Protein AF-A0ABC8AJC0-F1 (afdb_monomer_lite)

Foldseek 3Di:
DDWDWDWDADPLRKIWIWIQDPVVQKIKIFIDQWFWDDDPFWIFTAGVVRDGPDTGGQWDDDPPAQWIWGWDWDADPRGRMIMIRTDTDRPPCPPDPPDDD

Radius of gyration: 17.06 Å; chains: 1; bounding box: 41×48×39 Å

Structure (mmCIF, N/CA/C/O backbone):
data_AF-A0ABC8AJC0-F1
#
_entry.id   AF-A0ABC8AJC0-F1
#
loop_
_atom_site.group_PDB
_atom_site.id
_atom_site.type_symbol
_atom_site.label_atom_id
_atom_site.label_alt_id
_atom_site.label_comp_id
_atom_site.label_asym_id
_atom_site.label_entity_id
_atom_site.label_seq_id
_atom_site.pdbx_PDB_ins_code
_atom_site.Cartn_x
_atom_site.Cartn_y
_atom_site.Cartn_z
_atom_site.occupancy
_atom_site.B_iso_or_equiv
_atom_site.auth_seq_id
_atom_site.auth_comp_id
_atom_site.auth_asym_id
_atom_site.auth_atom_id
_atom_site.pdbx_PDB_model_num
ATOM 1 N N . MET A 1 1 ? 14.229 15.155 -13.731 1.00 56.56 1 MET A N 1
ATOM 2 C CA . MET A 1 1 ? 13.753 14.070 -12.846 1.00 56.56 1 MET A CA 1
ATOM 3 C C . MET A 1 1 ? 12.272 14.285 -12.611 1.00 56.56 1 MET A C 1
ATOM 5 O O . MET A 1 1 ? 11.902 15.389 -12.233 1.00 56.56 1 MET A O 1
ATOM 9 N N . GLN A 1 2 ? 11.430 13.303 -12.937 1.00 69.12 2 GLN A N 1
ATOM 10 C CA . GLN A 1 2 ? 9.976 13.449 -12.872 1.00 69.12 2 GLN A CA 1
ATOM 11 C C . GLN A 1 2 ? 9.449 12.678 -11.662 1.00 69.12 2 GLN A C 1
ATOM 13 O O . GLN A 1 2 ? 9.659 11.472 -11.551 1.00 69.12 2 GLN A O 1
ATOM 18 N N . SER A 1 3 ? 8.788 13.386 -10.751 1.00 74.88 3 SER A N 1
ATOM 19 C CA . SER A 1 3 ? 8.021 12.776 -9.668 1.00 74.88 3 SER A CA 1
ATOM 20 C C . SER A 1 3 ? 6.551 12.899 -10.020 1.00 74.88 3 SER A C 1
ATOM 22 O O . SER A 1 3 ? 6.083 13.999 -10.321 1.00 74.88 3 SER A O 1
ATOM 24 N N . ILE A 1 4 ? 5.826 11.785 -9.993 1.00 80.50 4 ILE A N 1
ATOM 25 C CA . ILE A 1 4 ? 4.385 11.806 -10.244 1.00 80.50 4 ILE A CA 1
ATOM 26 C C . ILE A 1 4 ? 3.672 11.754 -8.902 1.00 80.50 4 ILE A C 1
ATOM 28 O O . ILE A 1 4 ? 3.981 10.900 -8.068 1.00 80.50 4 ILE A O 1
ATOM 32 N N . ARG A 1 5 ? 2.745 12.691 -8.699 1.00 83.62 5 ARG A N 1
ATOM 33 C CA . ARG A 1 5 ? 1.909 12.772 -7.505 1.00 83.62 5 ARG A CA 1
ATOM 34 C C . ARG A 1 5 ? 0.485 12.398 -7.874 1.00 83.62 5 ARG A C 1
ATOM 36 O O . ARG A 1 5 ? -0.087 13.007 -8.774 1.00 83.62 5 ARG A O 1
ATOM 43 N N . TYR A 1 6 ? -0.067 11.426 -7.167 1.00 76.94 6 TYR A N 1
ATOM 44 C CA . TYR A 1 6 ? -1.461 11.029 -7.283 1.00 76.94 6 TYR A CA 1
ATOM 45 C C . TYR A 1 6 ? -2.127 11.220 -5.934 1.00 76.94 6 TYR A C 1
ATOM 47 O O . TYR A 1 6 ? -1.640 10.708 -4.930 1.00 76.94 6 TYR A O 1
ATOM 55 N N . SER A 1 7 ? -3.235 11.947 -5.912 1.00 83.50 7 SER A N 1
ATOM 56 C CA . SER A 1 7 ? -4.039 12.120 -4.710 1.00 83.50 7 SER A CA 1
ATOM 57 C C . SER A 1 7 ? -5.468 11.694 -4.976 1.00 83.50 7 SER A C 1
ATOM 59 O O . SER A 1 7 ? -6.041 12.071 -5.997 1.00 83.50 7 SER A O 1
ATOM 61 N N . ALA A 1 8 ? -6.035 10.925 -4.056 1.00 76.50 8 ALA A N 1
ATOM 62 C CA . ALA A 1 8 ? -7.414 10.470 -4.126 1.00 76.50 8 ALA A CA 1
ATOM 63 C C . ALA A 1 8 ? -8.064 10.589 -2.748 1.00 76.50 8 ALA A C 1
ATOM 65 O O . ALA A 1 8 ? -7.401 10.403 -1.729 1.00 76.50 8 ALA A O 1
ATOM 66 N N . GLN A 1 9 ? -9.360 10.876 -2.728 1.00 78.38 9 GLN A N 1
ATOM 67 C CA . GLN A 1 9 ? -10.197 10.756 -1.540 1.00 78.38 9 GLN A CA 1
ATOM 68 C C . GLN A 1 9 ? -11.215 9.653 -1.782 1.00 78.38 9 GLN A C 1
ATOM 70 O O . GLN A 1 9 ? -11.809 9.572 -2.858 1.00 78.38 9 GLN A O 1
ATOM 75 N N . THR A 1 10 ? -11.390 8.788 -0.793 1.00 74.50 10 THR A N 1
ATOM 76 C CA . THR A 1 10 ? -12.428 7.752 -0.830 1.00 74.50 10 THR A CA 1
ATOM 77 C C . THR A 1 10 ? -13.694 8.239 -0.133 1.00 74.50 10 THR A C 1
ATOM 79 O O . THR A 1 10 ? -13.615 9.124 0.719 1.00 74.50 10 THR A O 1
ATOM 82 N N . PRO A 1 11 ? -14.863 7.647 -0.440 1.00 72.75 11 PRO A N 1
ATOM 83 C CA . PRO A 1 11 ? -16.116 7.954 0.257 1.00 72.75 11 PRO A CA 1
ATOM 84 C C . PRO A 1 11 ? -16.065 7.709 1.778 1.00 72.75 11 PRO A C 1
ATOM 86 O O . PRO A 1 11 ? -16.941 8.178 2.495 1.00 72.75 11 PRO A O 1
ATOM 89 N N . ASN A 1 12 ? -15.033 7.021 2.271 1.00 74.75 12 ASN A N 1
ATOM 90 C CA . ASN A 1 12 ? -14.792 6.732 3.684 1.00 74.75 12 ASN A CA 1
ATOM 91 C C . ASN A 1 12 ? -13.888 7.789 4.358 1.00 74.75 12 ASN A C 1
ATOM 93 O O . ASN A 1 12 ? -13.239 7.482 5.351 1.00 74.75 12 ASN A O 1
ATOM 97 N N . ASP A 1 13 ? -13.786 8.995 3.787 1.00 80.25 13 ASP A N 1
ATOM 98 C CA . ASP A 1 13 ? -12.932 10.108 4.249 1.00 80.25 13 ASP A CA 1
ATOM 99 C C . ASP A 1 13 ? -11.417 9.812 4.252 1.00 80.25 13 ASP A C 1
ATOM 101 O O . ASP A 1 13 ? -10.609 10.603 4.733 1.00 80.25 13 ASP A O 1
ATOM 105 N N . LEU A 1 14 ? -10.985 8.695 3.652 1.00 85.50 14 LEU A N 1
ATOM 106 C CA . LEU A 1 14 ? -9.558 8.387 3.551 1.00 85.50 14 LEU A CA 1
ATOM 107 C C . LEU A 1 14 ? -8.923 9.196 2.431 1.00 85.50 14 LEU A C 1
ATOM 109 O O . LEU A 1 14 ? -9.336 9.089 1.269 1.00 85.50 14 LEU A O 1
ATOM 113 N N . GLY A 1 15 ? -7.897 9.963 2.788 1.00 88.62 15 GLY A N 1
ATOM 114 C CA . GLY A 1 15 ? -7.042 10.695 1.865 1.00 88.62 15 GLY A CA 1
ATOM 115 C C . GLY A 1 15 ? -5.786 9.900 1.530 1.00 88.62 15 GLY A C 1
ATOM 116 O O . GLY A 1 15 ? -5.069 9.460 2.423 1.00 88.62 15 GLY A O 1
ATOM 117 N N . TYR A 1 16 ? -5.497 9.755 0.241 1.00 86.88 16 TYR A N 1
ATOM 118 C CA . TYR A 1 16 ? -4.298 9.101 -0.272 1.00 86.88 16 TYR A CA 1
ATOM 119 C C . TYR A 1 16 ? -3.432 10.129 -0.981 1.00 86.88 16 TYR A C 1
ATOM 121 O O . TYR A 1 16 ? -3.933 10.904 -1.795 1.00 86.88 16 TYR A O 1
ATOM 129 N N . SER A 1 17 ? -2.131 10.095 -0.718 1.00 90.25 17 SER A N 1
ATOM 130 C CA . SER A 1 17 ? -1.126 10.837 -1.474 1.00 90.25 17 SER A CA 1
ATOM 131 C C . SER A 1 17 ? 0.006 9.893 -1.844 1.00 90.25 17 SER A C 1
ATOM 133 O O . SER A 1 17 ? 0.740 9.428 -0.979 1.00 90.25 17 SER A O 1
ATOM 135 N N . ILE A 1 18 ? 0.129 9.579 -3.127 1.00 88.81 18 ILE A N 1
ATOM 136 C CA . ILE A 1 18 ? 1.145 8.687 -3.677 1.00 88.81 18 ILE A CA 1
ATOM 137 C C . ILE A 1 18 ? 2.155 9.540 -4.430 1.00 88.81 18 ILE A C 1
ATOM 139 O O . ILE A 1 18 ? 1.805 10.271 -5.356 1.00 88.81 18 ILE A O 1
ATOM 143 N N . VAL A 1 19 ? 3.423 9.406 -4.072 1.00 90.12 19 VAL A N 1
ATOM 144 C CA . VAL A 1 19 ? 4.557 10.030 -4.741 1.00 90.12 19 VAL A CA 1
ATOM 145 C C . VAL A 1 19 ? 5.448 8.926 -5.288 1.00 90.12 19 VAL A C 1
ATOM 147 O O . VAL A 1 19 ? 6.065 8.176 -4.534 1.00 90.12 19 VAL A O 1
ATOM 150 N N . ARG A 1 20 ? 5.532 8.835 -6.616 1.00 87.88 20 ARG A N 1
ATOM 151 C CA . ARG A 1 20 ? 6.509 7.979 -7.297 1.00 87.88 20 ARG A CA 1
ATOM 152 C C . ARG A 1 20 ? 7.754 8.801 -7.610 1.00 87.88 20 ARG A C 1
ATOM 154 O O . ARG A 1 20 ? 7.643 9.816 -8.301 1.00 87.88 20 ARG A O 1
ATOM 161 N N . SER A 1 21 ? 8.918 8.343 -7.153 1.00 87.19 21 SER A N 1
ATOM 162 C CA . SER A 1 21 ? 10.219 8.896 -7.535 1.00 87.19 21 SER A CA 1
ATOM 163 C C . SER A 1 21 ? 10.930 7.937 -8.485 1.00 87.19 21 SER A C 1
ATOM 165 O O . SER A 1 21 ? 11.231 6.802 -8.120 1.00 87.19 21 SER A O 1
ATOM 167 N N . ASP A 1 22 ? 11.206 8.385 -9.712 1.00 82.88 22 ASP A N 1
ATOM 168 C CA . ASP A 1 22 ? 12.019 7.599 -10.649 1.00 82.88 22 ASP A CA 1
ATOM 169 C C . ASP A 1 22 ? 13.510 7.599 -10.270 1.00 82.88 22 ASP A C 1
ATOM 171 O O . ASP A 1 22 ? 14.211 6.629 -10.546 1.00 82.88 22 ASP A O 1
ATOM 175 N N . ALA A 1 23 ? 13.975 8.659 -9.598 1.00 83.25 23 ALA A N 1
ATOM 176 C CA . ALA A 1 23 ? 15.366 8.800 -9.173 1.00 83.25 23 ALA A CA 1
ATOM 177 C C . ALA A 1 23 ? 15.729 7.787 -8.079 1.00 83.25 23 ALA A C 1
ATOM 179 O O . ALA A 1 23 ? 16.730 7.088 -8.191 1.00 83.25 23 ALA A O 1
ATOM 180 N N . ASP A 1 24 ? 14.876 7.677 -7.061 1.00 83.00 24 ASP A N 1
ATOM 181 C CA . ASP A 1 24 ? 15.090 6.792 -5.911 1.00 83.00 24 ASP A CA 1
ATOM 182 C C . ASP A 1 24 ? 14.502 5.391 -6.134 1.00 83.00 24 ASP A C 1
ATOM 184 O O . ASP A 1 24 ? 14.661 4.510 -5.295 1.00 83.00 24 ASP A O 1
ATOM 188 N N . LYS A 1 25 ? 13.787 5.187 -7.253 1.00 84.31 25 LYS A N 1
ATOM 189 C CA . LYS A 1 25 ? 13.010 3.971 -7.549 1.00 84.31 25 LYS A CA 1
ATOM 190 C C . LYS A 1 25 ? 12.091 3.585 -6.386 1.00 84.31 25 LYS A C 1
ATOM 192 O O . LYS A 1 25 ? 11.935 2.411 -6.067 1.00 84.31 25 LYS A O 1
ATOM 197 N N . THR A 1 26 ? 11.460 4.584 -5.770 1.00 87.38 26 THR A N 1
ATOM 198 C CA . THR A 1 26 ? 10.571 4.410 -4.617 1.00 87.38 26 THR A CA 1
ATOM 199 C C . THR A 1 26 ? 9.164 4.914 -4.899 1.00 87.38 26 THR A C 1
ATOM 201 O O . THR A 1 26 ? 8.930 5.831 -5.695 1.00 87.38 26 THR A O 1
ATOM 204 N N . VAL A 1 27 ? 8.203 4.309 -4.209 1.00 88.25 27 VAL A N 1
ATOM 205 C CA . VAL A 1 27 ? 6.817 4.765 -4.149 1.00 88.25 27 VAL A CA 1
ATOM 206 C C . VAL A 1 27 ? 6.491 5.055 -2.693 1.00 88.25 27 VAL A C 1
ATOM 208 O O . VAL A 1 27 ? 6.423 4.145 -1.875 1.00 88.25 27 VAL A O 1
ATOM 211 N N . THR A 1 28 ? 6.295 6.327 -2.363 1.00 91.00 28 THR A N 1
ATOM 212 C CA . THR A 1 28 ? 5.858 6.747 -1.028 1.00 91.00 28 THR A CA 1
ATOM 213 C C . THR A 1 28 ? 4.368 7.027 -1.061 1.00 91.00 28 THR A C 1
ATOM 215 O O . THR A 1 28 ? 3.917 7.829 -1.871 1.00 91.00 28 THR A O 1
ATOM 218 N N . THR A 1 29 ? 3.612 6.399 -0.174 1.00 90.38 29 THR A N 1
ATOM 219 C CA . THR A 1 29 ? 2.183 6.636 0.004 1.00 90.38 29 THR A CA 1
ATOM 220 C C . THR A 1 29 ? 1.930 7.155 1.408 1.00 90.38 29 THR A C 1
ATOM 222 O O . THR A 1 29 ? 2.390 6.570 2.382 1.00 90.38 29 THR A O 1
ATOM 225 N N . THR A 1 30 ? 1.184 8.243 1.519 1.00 92.25 30 THR A N 1
ATOM 226 C CA . THR A 1 30 ? 0.700 8.783 2.787 1.00 92.25 30 THR A CA 1
ATOM 227 C C . THR A 1 30 ? -0.808 8.611 2.843 1.00 92.25 30 THR A C 1
ATOM 229 O O . THR A 1 30 ? -1.503 8.923 1.872 1.00 92.25 30 THR A O 1
ATOM 232 N N . LEU A 1 31 ? -1.291 8.103 3.970 1.00 90.62 31 LEU A N 1
ATOM 233 C CA . LEU A 1 31 ? -2.700 7.905 4.268 1.00 90.62 31 LEU A CA 1
ATOM 234 C C . LEU A 1 31 ? -3.133 8.894 5.343 1.00 90.62 31 LEU A C 1
ATOM 236 O O . LEU A 1 31 ? -2.420 9.145 6.311 1.00 90.62 31 LEU A O 1
ATOM 240 N N . THR A 1 32 ? -4.310 9.473 5.165 1.00 91.00 32 THR A N 1
ATOM 241 C CA . THR A 1 32 ? -4.957 10.354 6.137 1.00 91.00 32 THR A CA 1
ATOM 242 C C . THR A 1 32 ? -6.333 9.788 6.451 1.00 91.00 32 THR A C 1
ATOM 244 O O . THR A 1 32 ? -7.037 9.372 5.535 1.00 91.00 32 THR A O 1
ATOM 247 N N . GLY A 1 33 ? -6.697 9.742 7.735 1.00 87.94 33 GLY A N 1
ATOM 248 C CA . GLY A 1 33 ? -7.965 9.158 8.193 1.00 87.94 33 GLY A CA 1
ATOM 249 C C . GLY A 1 33 ? -7.943 7.635 8.384 1.00 87.94 33 GLY A C 1
ATOM 250 O O . GLY A 1 33 ? -8.984 7.051 8.661 1.00 87.94 33 GLY A O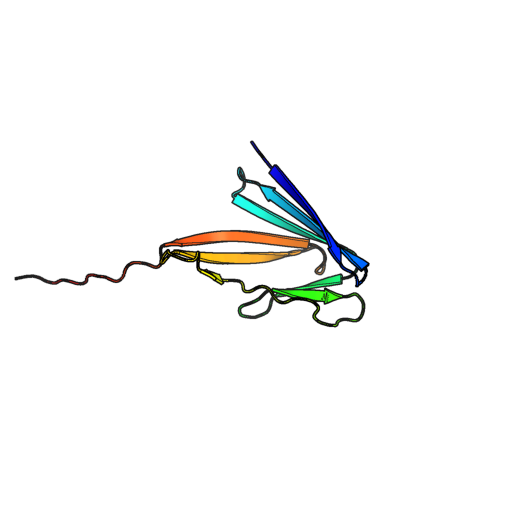 1
ATOM 251 N N . GLY A 1 34 ? -6.781 6.982 8.258 1.00 90.38 34 GLY A N 1
ATOM 252 C CA . GLY A 1 34 ? -6.638 5.529 8.383 1.00 90.38 34 GLY A CA 1
ATOM 253 C C . GLY A 1 34 ? -5.196 5.083 8.625 1.00 90.38 34 GLY A C 1
ATOM 254 O O . GLY A 1 34 ? -4.312 5.915 8.828 1.00 90.38 34 GLY A O 1
ATOM 255 N N . THR A 1 35 ? -4.955 3.770 8.586 1.00 92.88 35 THR A N 1
ATOM 256 C CA . THR A 1 35 ? -3.618 3.171 8.752 1.00 92.88 35 THR A CA 1
ATOM 257 C C . THR A 1 35 ? -3.346 2.053 7.747 1.00 92.88 35 THR A C 1
ATOM 259 O O . THR A 1 35 ? -4.244 1.329 7.325 1.00 92.88 35 THR A O 1
ATOM 262 N N . PHE A 1 36 ? -2.082 1.896 7.364 1.00 92.94 36 PHE A N 1
ATOM 263 C CA . PHE A 1 36 ? -1.589 0.730 6.648 1.00 92.94 36 PHE A CA 1
ATOM 264 C C . PHE A 1 36 ? -1.238 -0.380 7.639 1.00 92.94 36 PHE A C 1
ATOM 266 O O . PHE A 1 36 ? -0.583 -0.138 8.653 1.00 92.94 36 PHE A O 1
ATOM 273 N N . GLN A 1 37 ? -1.601 -1.611 7.299 1.00 91.88 37 GLN A N 1
ATOM 274 C CA . GLN A 1 37 ? -1.077 -2.822 7.919 1.00 91.88 37 GLN A CA 1
ATOM 275 C C . GLN A 1 37 ? -0.436 -3.706 6.862 1.00 91.88 37 GLN A C 1
ATOM 277 O O . GLN A 1 37 ? -1.005 -3.940 5.797 1.00 91.88 37 GLN A O 1
ATOM 282 N N . LEU A 1 38 ? 0.748 -4.225 7.171 1.00 89.69 38 LEU A N 1
ATOM 283 C CA . LEU A 1 38 ? 1.410 -5.197 6.319 1.00 89.69 38 LEU A CA 1
ATOM 284 C C . LEU A 1 38 ? 0.901 -6.590 6.691 1.00 89.69 38 LEU A C 1
ATOM 286 O O . LEU A 1 38 ? 1.031 -7.006 7.842 1.00 89.69 38 LEU A O 1
ATOM 290 N N . ALA A 1 39 ? 0.317 -7.289 5.724 1.00 88.12 39 ALA A N 1
ATOM 291 C CA . ALA A 1 39 ? -0.003 -8.705 5.830 1.00 88.12 39 ALA A CA 1
ATOM 292 C C . ALA A 1 39 ? 1.100 -9.539 5.154 1.00 88.12 39 ALA A C 1
ATOM 294 O O . ALA A 1 39 ? 2.063 -8.994 4.615 1.00 88.12 39 ALA A O 1
ATOM 295 N N . ALA A 1 40 ? 0.972 -10.867 5.198 1.00 82.81 40 ALA A N 1
ATOM 296 C CA . ALA A 1 40 ? 1.983 -11.776 4.653 1.00 82.81 40 ALA A CA 1
ATOM 297 C C . ALA A 1 40 ? 2.254 -11.535 3.153 1.00 82.81 40 ALA A C 1
ATOM 299 O O . ALA A 1 40 ? 3.411 -11.477 2.745 1.00 82.81 40 ALA A O 1
ATOM 300 N N . ASP A 1 41 ? 1.195 -11.324 2.363 1.00 86.31 41 ASP A N 1
ATOM 301 C CA . ASP A 1 41 ? 1.268 -11.249 0.894 1.00 86.31 41 ASP A CA 1
ATOM 302 C C . ASP A 1 41 ? 0.590 -9.990 0.316 1.00 86.31 41 ASP A C 1
ATOM 304 O O . ASP A 1 41 ? 0.531 -9.792 -0.901 1.00 86.31 41 ASP A O 1
ATOM 308 N N . SER A 1 42 ? 0.056 -9.122 1.177 1.00 88.88 42 SER A N 1
ATOM 309 C CA . SER A 1 42 ? -0.734 -7.944 0.806 1.00 88.88 42 SER A CA 1
ATOM 310 C C . SER A 1 42 ? -0.519 -6.787 1.785 1.00 88.88 42 SER A C 1
ATOM 312 O O . SER A 1 42 ? -0.041 -6.960 2.905 1.00 88.88 42 SER A O 1
ATOM 314 N N . VAL A 1 43 ? -0.885 -5.576 1.368 1.00 90.56 43 VAL A N 1
ATOM 315 C CA . VAL A 1 43 ? -1.017 -4.425 2.270 1.00 90.56 43 VAL A CA 1
ATOM 316 C C . VAL A 1 43 ? -2.494 -4.228 2.543 1.00 90.56 43 VAL A C 1
ATOM 318 O O . VAL A 1 43 ? -3.262 -4.041 1.609 1.00 90.56 43 VAL A O 1
ATOM 321 N N . HIS A 1 44 ? -2.900 -4.235 3.803 1.00 92.06 44 HIS A N 1
ATOM 322 C CA . HIS A 1 44 ? -4.246 -3.854 4.205 1.00 92.06 44 HIS A CA 1
ATOM 323 C C . HIS A 1 44 ? -4.294 -2.357 4.484 1.00 92.06 44 HIS A C 1
ATOM 325 O O . HIS A 1 44 ? -3.436 -1.800 5.165 1.00 92.06 44 HIS A O 1
ATOM 331 N N . ILE A 1 45 ? -5.325 -1.709 3.965 1.00 89.94 45 ILE A N 1
ATOM 332 C CA . ILE A 1 45 ? -5.634 -0.316 4.242 1.00 89.94 45 ILE A CA 1
ATOM 333 C C . ILE A 1 45 ? -6.841 -0.316 5.163 1.00 89.94 45 ILE A C 1
ATOM 335 O O . ILE A 1 45 ? -7.903 -0.812 4.786 1.00 89.94 45 ILE A O 1
ATOM 339 N N . LEU A 1 46 ? -6.655 0.201 6.371 1.00 90.81 46 LEU A N 1
ATOM 340 C CA . LEU A 1 46 ? -7.680 0.285 7.395 1.00 90.81 46 LEU A CA 1
ATOM 341 C C . LEU A 1 46 ? -8.170 1.722 7.506 1.00 90.81 46 LEU A C 1
ATOM 343 O O . LEU A 1 46 ? -7.369 2.658 7.450 1.00 90.81 46 LEU A O 1
ATOM 347 N N . ASP A 1 47 ? -9.472 1.903 7.690 1.00 88.88 47 ASP A N 1
ATOM 348 C CA . ASP A 1 47 ? -10.030 3.204 8.042 1.00 88.88 47 ASP A CA 1
ATOM 349 C C . ASP A 1 47 ? -9.876 3.509 9.544 1.00 88.88 47 ASP A C 1
ATOM 351 O O . ASP A 1 47 ? -9.375 2.690 10.319 1.00 88.88 47 ASP A O 1
ATOM 355 N N . ALA A 1 48 ? -10.323 4.692 9.973 1.00 86.06 48 ALA A N 1
ATOM 356 C CA . ALA A 1 48 ? -10.296 5.107 11.375 1.00 86.06 48 ALA A CA 1
ATOM 357 C C . ALA A 1 48 ? -11.072 4.165 12.317 1.00 86.06 48 ALA A C 1
ATOM 359 O O . ALA A 1 48 ? -10.747 4.100 13.503 1.00 86.06 48 ALA A O 1
ATOM 360 N N . SER A 1 49 ? -12.076 3.432 11.818 1.00 87.50 49 SER A N 1
ATOM 361 C CA . SER A 1 49 ? -12.793 2.420 12.605 1.00 87.50 49 SER A CA 1
ATOM 362 C C . SER A 1 49 ? -12.042 1.087 12.729 1.00 87.50 49 SER A C 1
ATOM 364 O O . SER A 1 49 ? -12.423 0.245 13.543 1.00 87.50 49 SER A O 1
ATOM 366 N N . GLY A 1 50 ? -10.960 0.901 11.965 1.00 85.00 50 GLY A N 1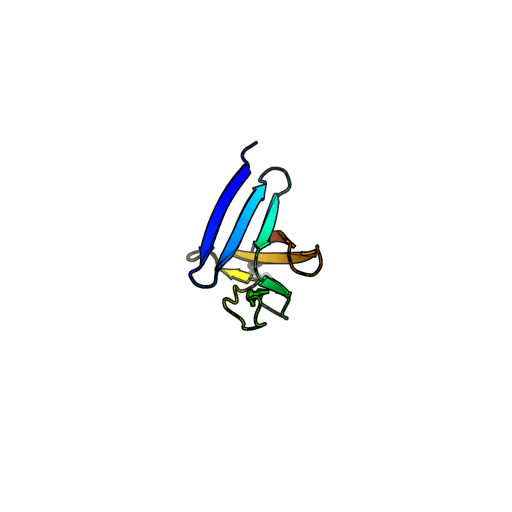
ATOM 367 C CA . GLY A 1 50 ? -10.172 -0.329 11.924 1.00 85.00 50 GLY A CA 1
ATOM 368 C C . GLY A 1 50 ? -10.702 -1.381 10.944 1.00 85.00 50 GLY A C 1
ATOM 369 O O . GLY A 1 50 ? -10.242 -2.523 10.974 1.00 85.00 50 GLY A O 1
ATOM 370 N N . ALA A 1 51 ? -11.651 -1.035 10.073 1.00 88.75 51 ALA A N 1
ATOM 371 C CA . ALA A 1 51 ? -12.130 -1.913 9.018 1.00 88.75 51 ALA A CA 1
ATOM 372 C C . ALA A 1 51 ? -11.196 -1.861 7.801 1.00 88.75 51 ALA A C 1
ATOM 374 O O . ALA A 1 51 ? -10.751 -0.799 7.366 1.00 88.75 51 ALA A O 1
ATOM 375 N N . VAL A 1 52 ? -10.913 -3.024 7.211 1.00 90.31 52 VAL A N 1
ATOM 376 C CA . VAL A 1 52 ? -10.131 -3.099 5.972 1.00 90.31 52 VAL A CA 1
ATOM 377 C C . VAL A 1 52 ? -10.991 -2.597 4.816 1.00 90.31 52 VAL A C 1
ATOM 379 O O . VAL A 1 52 ? -11.981 -3.227 4.451 1.00 90.31 52 VAL A O 1
ATOM 382 N N . VAL A 1 53 ? -10.599 -1.472 4.225 1.00 88.19 53 VAL A N 1
ATOM 383 C CA . VAL A 1 53 ? -11.280 -0.883 3.063 1.00 88.19 53 VAL A CA 1
ATOM 384 C C . VAL A 1 53 ? -10.704 -1.371 1.737 1.00 88.19 53 VAL A C 1
ATOM 386 O O . VAL A 1 53 ? -11.388 -1.343 0.718 1.00 88.19 53 VAL A O 1
ATOM 389 N N . SER A 1 54 ? -9.434 -1.781 1.728 1.00 86.50 54 SER A N 1
ATOM 390 C CA . SER A 1 54 ? -8.729 -2.212 0.523 1.00 86.50 54 SER A CA 1
ATOM 391 C C . SER A 1 54 ? -7.508 -3.054 0.880 1.00 86.50 54 SER A C 1
ATOM 393 O O . SER A 1 54 ? -6.887 -2.850 1.924 1.00 86.50 54 SER A O 1
ATOM 395 N N . SER A 1 55 ? -7.168 -4.009 0.016 1.00 88.56 55 SER A N 1
ATOM 396 C CA . SER A 1 55 ? -6.085 -4.967 0.247 1.00 88.56 55 SER A CA 1
ATOM 397 C C . SER A 1 55 ? -5.294 -5.272 -1.034 1.00 88.56 55 SER A C 1
ATOM 399 O O . SER A 1 55 ? -5.437 -6.361 -1.598 1.00 88.56 55 SER A O 1
ATOM 401 N N . PRO A 1 56 ? -4.497 -4.322 -1.556 1.00 84.06 56 PRO A N 1
ATOM 402 C CA . PRO A 1 56 ? -3.641 -4.584 -2.708 1.00 84.06 56 PRO A CA 1
ATOM 403 C C . PRO A 1 56 ? -2.582 -5.670 -2.414 1.00 84.06 56 PRO A C 1
ATOM 405 O O . PRO A 1 56 ? -1.991 -5.674 -1.328 1.00 84.06 56 PRO A O 1
ATOM 408 N N . PRO A 1 57 ? -2.309 -6.578 -3.370 1.00 86.44 57 PRO A N 1
ATOM 409 C CA . PRO A 1 57 ? -1.266 -7.593 -3.233 1.00 86.44 57 PRO A CA 1
ATOM 410 C C . PRO A 1 57 ? 0.144 -6.987 -3.340 1.00 86.44 57 PRO A C 1
ATOM 412 O O . PRO A 1 57 ? 0.348 -5.975 -4.011 1.00 86.44 57 PRO A O 1
ATOM 415 N N . LEU A 1 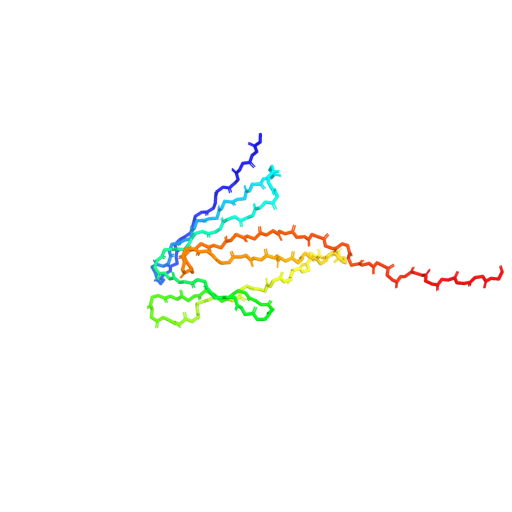58 ? 1.130 -7.631 -2.706 1.00 84.81 58 LEU A N 1
ATOM 416 C CA . LEU A 1 58 ? 2.547 -7.235 -2.765 1.00 84.81 58 LEU A CA 1
ATOM 417 C C . LEU A 1 58 ? 3.246 -7.672 -4.051 1.00 84.81 58 LEU A C 1
ATOM 419 O O . LEU A 1 58 ? 4.288 -7.122 -4.395 1.00 84.81 58 LEU A O 1
ATOM 423 N N . ALA A 1 59 ? 2.691 -8.653 -4.753 1.00 83.12 59 ALA A N 1
ATOM 424 C CA . ALA A 1 59 ? 3.191 -9.115 -6.035 1.00 83.12 59 ALA A CA 1
ATOM 425 C C . ALA A 1 59 ? 2.148 -8.824 -7.111 1.00 83.12 59 ALA A C 1
ATOM 427 O O . ALA A 1 59 ? 0.984 -9.206 -6.981 1.00 83.12 59 ALA A O 1
ATOM 428 N N . MET A 1 60 ? 2.572 -8.156 -8.180 1.00 76.88 60 MET A N 1
ATOM 429 C CA . MET A 1 60 ? 1.735 -7.919 -9.351 1.00 76.88 60 MET A CA 1
ATOM 430 C C . MET A 1 60 ? 2.393 -8.529 -10.581 1.00 76.88 60 MET A C 1
ATOM 432 O O . MET A 1 60 ? 3.559 -8.262 -10.877 1.00 76.88 60 MET A O 1
ATOM 436 N N . SER A 1 61 ? 1.627 -9.341 -11.303 1.00 77.62 61 SER A N 1
ATOM 437 C CA . SER A 1 61 ? 1.981 -9.816 -12.637 1.00 77.62 61 SER A CA 1
ATOM 438 C C . SER A 1 61 ? 1.680 -8.704 -13.634 1.00 77.62 61 SER A C 1
ATOM 440 O O . SER A 1 61 ? 0.554 -8.204 -13.673 1.00 77.62 61 SER A O 1
ATOM 442 N N . ALA A 1 62 ? 2.652 -8.310 -14.452 1.00 70.25 62 ALA A N 1
ATOM 443 C CA . ALA A 1 62 ? 2.348 -7.444 -15.584 1.00 70.25 62 ALA A CA 1
ATOM 444 C C . ALA A 1 62 ? 1.676 -8.290 -16.679 1.00 70.25 62 ALA A C 1
ATOM 446 O O . ALA A 1 62 ? 2.311 -9.171 -17.263 1.00 70.25 62 ALA A O 1
ATOM 447 N N . GLU A 1 63 ? 0.384 -8.050 -16.929 1.00 70.62 63 GLU A N 1
ATOM 448 C CA . GLU A 1 63 ? -0.407 -8.814 -17.901 1.00 70.62 63 GLU A CA 1
ATOM 449 C C . GLU A 1 63 ? 0.294 -8.883 -19.268 1.00 70.62 63 GLU A C 1
ATOM 451 O O . GLU A 1 63 ? 0.714 -7.868 -19.824 1.00 70.62 63 GLU A O 1
ATOM 456 N N . GLY A 1 64 ? 0.442 -10.097 -19.808 1.00 69.25 64 GLY A N 1
ATOM 457 C CA . GLY A 1 64 ? 1.158 -10.340 -21.066 1.00 69.25 64 GLY A CA 1
ATOM 458 C C . GLY A 1 64 ? 2.677 -10.504 -20.935 1.00 69.25 64 GLY A C 1
ATOM 459 O O . GLY A 1 64 ? 3.349 -10.683 -21.950 1.00 69.25 64 GLY A O 1
ATOM 460 N N . THR A 1 65 ? 3.228 -10.492 -19.718 1.00 69.00 65 THR A N 1
ATOM 461 C CA . THR A 1 65 ? 4.642 -10.792 -19.451 1.00 69.00 65 THR A CA 1
ATOM 462 C C . THR A 1 65 ? 4.787 -11.770 -18.286 1.00 69.00 65 THR A C 1
ATOM 464 O O . THR A 1 65 ? 3.945 -11.810 -17.395 1.00 69.00 65 THR A O 1
ATOM 467 N N . ASP A 1 66 ? 5.888 -12.521 -18.257 1.00 70.81 66 ASP A N 1
ATOM 468 C CA . ASP A 1 66 ? 6.285 -13.336 -17.095 1.00 70.81 66 ASP A CA 1
ATOM 469 C C . ASP A 1 66 ? 6.900 -12.463 -15.977 1.00 70.81 66 ASP A C 1
ATOM 471 O O . ASP A 1 66 ? 7.533 -12.950 -15.051 1.00 70.81 66 ASP A O 1
ATOM 475 N N . LEU A 1 67 ? 6.774 -11.135 -16.060 1.00 72.44 67 LEU A N 1
ATOM 476 C CA . LEU A 1 67 ? 7.386 -10.229 -15.100 1.00 72.44 67 LEU A CA 1
ATOM 477 C C . LEU A 1 67 ? 6.542 -10.184 -13.821 1.00 72.44 67 LEU A C 1
ATOM 479 O O . LEU A 1 67 ? 5.403 -9.703 -13.826 1.00 72.44 67 LEU A O 1
ATOM 483 N N . VAL A 1 68 ? 7.134 -10.636 -12.715 1.00 77.75 68 VAL A N 1
ATOM 484 C CA . VAL A 1 68 ? 6.558 -10.489 -11.378 1.00 77.75 68 VAL A CA 1
ATOM 485 C C . VAL A 1 68 ? 7.228 -9.301 -10.704 1.00 77.75 68 VAL A C 1
ATOM 487 O O . VAL A 1 68 ? 8.421 -9.311 -10.395 1.00 77.75 68 VAL A O 1
ATOM 490 N N . VAL A 1 69 ? 6.448 -8.250 -10.475 1.00 78.88 69 VAL A N 1
ATOM 491 C CA . VAL A 1 69 ? 6.909 -7.096 -9.709 1.00 78.88 69 VAL A CA 1
ATOM 492 C C . VAL A 1 69 ? 6.570 -7.340 -8.251 1.00 78.88 69 VAL A C 1
ATOM 494 O O . VAL A 1 69 ? 5.405 -7.266 -7.860 1.00 78.88 69 VAL A O 1
ATOM 497 N N . SER A 1 70 ? 7.598 -7.624 -7.458 1.00 82.44 70 SER A N 1
ATOM 498 C CA . SER A 1 70 ? 7.489 -7.730 -6.009 1.00 82.44 70 SER A CA 1
ATOM 499 C C . SER A 1 70 ? 7.674 -6.351 -5.393 1.00 82.44 70 SER A C 1
ATOM 501 O O . SER A 1 70 ? 8.590 -5.606 -5.743 1.00 82.44 70 SER A O 1
ATOM 503 N N . MET A 1 71 ? 6.803 -5.990 -4.464 1.00 82.88 71 MET A N 1
ATOM 504 C CA . MET A 1 71 ? 6.908 -4.765 -3.691 1.00 82.88 71 MET A CA 1
ATOM 505 C C . MET A 1 71 ? 7.452 -5.111 -2.313 1.00 82.88 71 MET A C 1
ATOM 507 O O . MET A 1 71 ? 6.911 -5.967 -1.618 1.00 82.88 71 MET A O 1
ATOM 511 N N . ASN A 1 72 ? 8.501 -4.405 -1.901 1.00 86.62 72 ASN A N 1
ATOM 512 C CA . ASN A 1 72 ? 9.015 -4.446 -0.537 1.00 86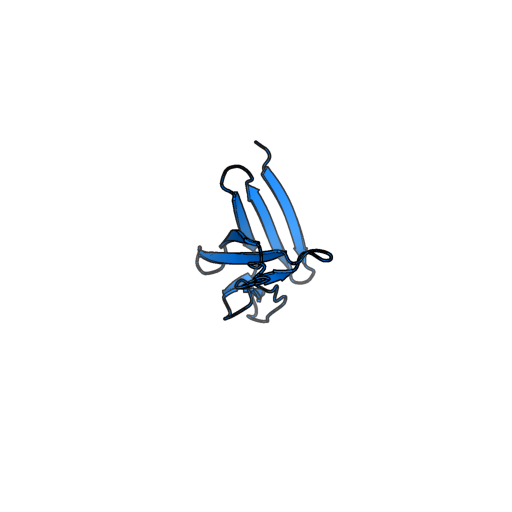.62 72 ASN A CA 1
ATOM 513 C C . ASN A 1 72 ? 8.583 -3.160 0.186 1.00 86.62 72 ASN A C 1
ATOM 515 O O . ASN A 1 72 ? 9.330 -2.173 0.168 1.00 86.62 72 ASN A O 1
ATOM 519 N N . PRO A 1 73 ? 7.353 -3.102 0.734 1.00 88.19 73 PRO A N 1
ATOM 520 C CA . PRO A 1 73 ? 6.894 -1.964 1.510 1.00 88.19 73 PRO A CA 1
ATOM 521 C C . PRO A 1 73 ? 7.437 -1.994 2.935 1.00 88.19 73 PRO A C 1
ATOM 523 O O . PRO A 1 73 ? 7.447 -3.024 3.605 1.00 88.19 73 PRO A O 1
ATOM 526 N N . SER A 1 74 ? 7.798 -0.814 3.411 1.00 90.12 74 SER A N 1
ATOM 527 C CA . SER A 1 74 ? 8.046 -0.513 4.811 1.00 90.12 74 SER A CA 1
ATOM 528 C C . SER A 1 74 ? 6.973 0.452 5.288 1.00 90.12 74 SER A C 1
ATOM 530 O O . SER A 1 74 ? 6.705 1.466 4.638 1.00 90.12 74 SER A O 1
ATOM 532 N N . ILE A 1 75 ? 6.346 0.129 6.414 1.00 91.69 75 ILE A N 1
ATOM 533 C CA . ILE A 1 75 ? 5.359 0.994 7.052 1.00 91.69 75 ILE A CA 1
ATOM 534 C C . ILE A 1 75 ? 6.077 1.852 8.088 1.00 91.69 75 ILE A C 1
ATOM 536 O O . ILE A 1 75 ? 6.780 1.341 8.954 1.00 91.69 75 ILE A O 1
ATOM 540 N N . GLU A 1 76 ? 5.885 3.157 7.982 1.00 92.00 76 GLU A N 1
ATOM 541 C CA . GLU A 1 76 ? 6.445 4.176 8.856 1.00 92.00 76 GLU A CA 1
ATOM 542 C C . GLU A 1 76 ? 5.325 5.041 9.449 1.00 92.00 76 GLU A C 1
ATOM 544 O O . GLU A 1 76 ? 4.143 4.860 9.143 1.00 92.00 76 GLU A O 1
ATOM 549 N N . ASP A 1 77 ? 5.702 5.992 10.306 1.00 89.00 77 ASP A N 1
ATOM 550 C CA . ASP A 1 77 ? 4.782 6.979 10.886 1.00 89.00 77 ASP A CA 1
ATOM 551 C C . ASP A 1 77 ? 3.559 6.321 11.558 1.00 89.00 77 ASP A C 1
ATOM 553 O O . ASP A 1 77 ? 2.412 6.690 11.329 1.00 89.00 77 ASP A O 1
ATOM 557 N N . ASN A 1 78 ? 3.803 5.255 12.332 1.00 86.06 78 ASN A N 1
ATOM 558 C CA . ASN A 1 78 ? 2.768 4.455 13.003 1.00 86.06 78 ASN A CA 1
ATOM 559 C C . ASN A 1 78 ? 1.648 3.929 12.079 1.00 86.06 78 ASN A C 1
ATOM 561 O O . ASN A 1 78 ? 0.522 3.731 12.529 1.00 86.06 78 ASN A O 1
ATOM 565 N N . GLY A 1 79 ? 1.929 3.701 10.793 1.00 86.19 79 GLY A N 1
ATOM 566 C CA . GLY A 1 79 ? 0.919 3.237 9.840 1.00 86.19 79 GLY A CA 1
ATOM 567 C C . GLY A 1 79 ? 0.374 4.318 8.917 1.00 86.19 79 GLY A C 1
ATOM 568 O O . GLY A 1 79 ? -0.363 3.981 7.999 1.00 86.19 79 GLY A O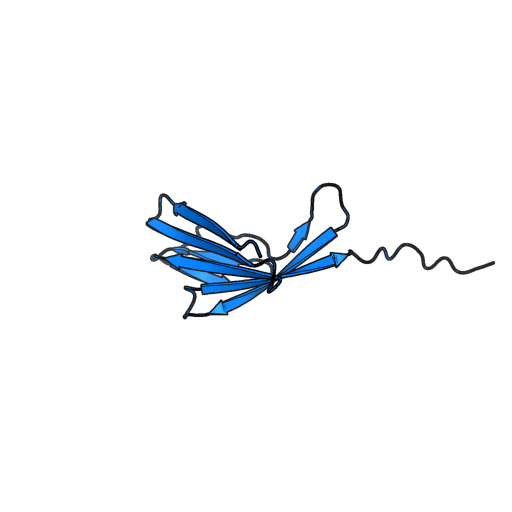 1
ATOM 569 N N . ALA A 1 80 ? 0.730 5.592 9.091 1.00 91.38 80 ALA A N 1
ATOM 570 C CA . ALA A 1 80 ? 0.260 6.661 8.207 1.00 91.38 80 ALA A CA 1
ATOM 571 C C . ALA A 1 80 ? 1.086 6.784 6.913 1.00 91.38 80 ALA A C 1
ATOM 573 O O . ALA A 1 80 ? 0.636 7.389 5.936 1.00 91.38 80 ALA A O 1
ATOM 574 N N . LYS A 1 81 ? 2.291 6.200 6.867 1.00 92.38 81 LYS A N 1
ATOM 575 C CA . LYS A 1 81 ? 3.192 6.282 5.713 1.00 92.38 81 LYS A CA 1
ATOM 576 C C . LYS A 1 81 ? 3.649 4.896 5.276 1.00 92.38 81 LYS A C 1
ATOM 578 O O . LYS A 1 81 ? 4.087 4.091 6.084 1.00 92.38 81 LYS A O 1
ATOM 583 N N . LEU A 1 82 ? 3.597 4.636 3.977 1.00 91.06 82 LEU A N 1
ATOM 584 C CA . LEU A 1 82 ? 4.064 3.405 3.357 1.00 91.06 82 LEU A CA 1
ATOM 585 C C . LEU A 1 82 ? 5.104 3.736 2.292 1.00 91.06 82 LEU A C 1
ATOM 587 O O . LEU A 1 82 ? 4.826 4.470 1.349 1.00 91.06 82 LEU A O 1
ATOM 591 N N . VAL A 1 83 ? 6.309 3.200 2.437 1.00 92.06 83 VAL A N 1
ATOM 592 C CA . VAL A 1 83 ? 7.415 3.394 1.496 1.00 92.06 83 VAL A CA 1
ATOM 593 C C . VAL A 1 83 ? 7.710 2.060 0.832 1.00 92.06 83 VAL A C 1
ATOM 595 O O . VAL A 1 83 ? 8.226 1.153 1.472 1.00 92.06 83 VAL A O 1
ATOM 598 N N . ALA A 1 84 ? 7.374 1.929 -0.446 1.00 89.19 84 ALA A N 1
ATOM 599 C CA . ALA A 1 84 ? 7.582 0.711 -1.213 1.00 89.19 84 ALA A CA 1
ATOM 600 C C . ALA A 1 84 ? 8.738 0.837 -2.201 1.00 89.19 84 ALA A C 1
ATOM 602 O O . ALA A 1 84 ? 8.847 1.818 -2.942 1.00 89.19 84 ALA A O 1
ATOM 603 N N . HIS A 1 85 ? 9.547 -0.219 -2.246 1.00 88.62 85 HIS A N 1
ATOM 604 C CA . HIS A 1 85 ? 10.580 -0.426 -3.251 1.00 88.62 85 HIS A CA 1
ATOM 605 C C . HIS A 1 85 ? 10.082 -1.497 -4.228 1.00 88.62 85 HIS A C 1
ATOM 607 O O . HIS A 1 85 ? 10.038 -2.673 -3.862 1.00 88.62 85 HIS A O 1
ATOM 613 N N . PRO A 1 86 ? 9.622 -1.120 -5.433 1.00 80.69 86 PRO A N 1
ATOM 614 C CA . PRO A 1 86 ? 9.310 -2.090 -6.469 1.00 80.69 86 PRO A CA 1
ATOM 615 C C . PRO A 1 86 ? 10.603 -2.743 -6.968 1.00 80.69 86 PRO A C 1
ATOM 617 O O . PRO A 1 86 ? 11.458 -2.087 -7.562 1.00 80.69 86 PRO A O 1
ATOM 620 N N . ALA A 1 87 ? 10.720 -4.047 -6.755 1.00 79.25 87 ALA A N 1
ATOM 621 C CA . ALA A 1 87 ? 11.741 -4.888 -7.348 1.00 79.25 87 ALA A CA 1
ATOM 622 C C . ALA A 1 87 ? 11.076 -5.734 -8.438 1.00 79.25 87 ALA A C 1
ATOM 624 O O . ALA A 1 87 ? 10.321 -6.667 -8.160 1.00 79.25 87 ALA A O 1
ATOM 625 N N . ALA A 1 88 ? 11.338 -5.392 -9.699 1.00 68.81 88 ALA A N 1
ATOM 626 C CA . ALA A 1 88 ? 11.010 -6.287 -10.797 1.00 68.81 88 ALA A CA 1
ATOM 627 C C . ALA A 1 88 ? 11.980 -7.468 -10.729 1.00 68.81 88 ALA A C 1
ATOM 629 O O . ALA A 1 88 ? 13.163 -7.324 -11.039 1.00 68.81 88 ALA A O 1
ATOM 630 N N . ALA A 1 89 ? 11.489 -8.621 -10.286 1.00 60.19 89 ALA A N 1
ATOM 631 C CA . ALA A 1 89 ? 12.163 -9.864 -10.580 1.00 60.19 89 ALA A CA 1
ATOM 632 C C . ALA A 1 89 ? 11.700 -10.249 -11.983 1.00 60.19 89 ALA A C 1
ATOM 634 O O . ALA A 1 89 ? 10.509 -10.468 -12.214 1.00 60.19 89 ALA A O 1
ATOM 635 N N . GLU A 1 90 ? 12.625 -10.329 -12.939 1.00 47.91 90 GLU A N 1
ATOM 636 C CA . GLU A 1 90 ? 12.357 -11.205 -14.074 1.00 47.91 90 GLU A CA 1
ATOM 637 C C . GLU A 1 90 ? 12.052 -12.556 -13.436 1.00 47.91 90 GLU A C 1
ATOM 639 O O . GLU A 1 90 ? 12.894 -13.066 -12.685 1.00 47.91 90 GLU A O 1
ATOM 644 N N . ALA A 1 91 ? 10.832 -13.081 -13.611 1.00 48.22 91 ALA A N 1
ATOM 645 C CA . ALA A 1 91 ? 10.595 -14.459 -13.236 1.00 48.22 91 ALA A CA 1
ATOM 646 C C . ALA A 1 91 ? 11.657 -15.215 -14.006 1.00 48.22 91 ALA A C 1
ATOM 648 O O . ALA A 1 91 ? 11.726 -15.152 -15.236 1.00 48.22 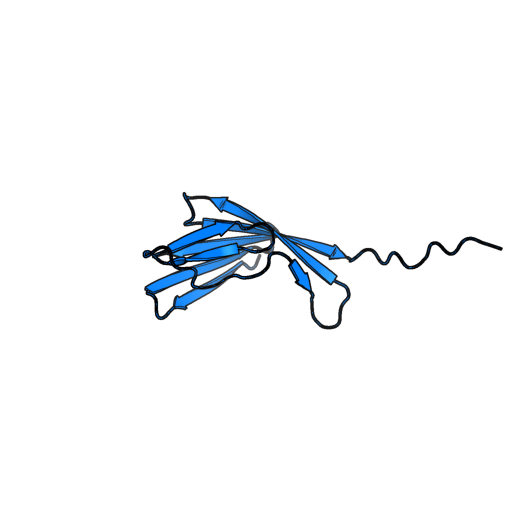91 ALA A O 1
ATOM 649 N N . SER A 1 92 ? 12.620 -15.738 -13.248 1.00 40.59 92 SER A N 1
ATOM 650 C CA . SER A 1 92 ? 13.772 -16.381 -13.825 1.00 40.59 92 SER A CA 1
ATOM 651 C C . SER A 1 92 ? 13.169 -17.422 -14.735 1.00 40.59 92 SER A C 1
ATOM 653 O O . SER A 1 92 ? 12.476 -18.322 -14.253 1.00 40.59 92 SER A O 1
ATOM 655 N N . ALA A 1 93 ? 13.354 -17.240 -16.041 1.00 41.75 93 ALA A N 1
ATOM 656 C CA . ALA A 1 93 ? 13.076 -18.253 -17.019 1.00 41.75 93 ALA A CA 1
ATOM 657 C C . ALA A 1 93 ? 14.008 -19.405 -16.647 1.00 41.75 93 ALA A C 1
ATOM 659 O O . ALA A 1 93 ? 15.092 -19.583 -17.201 1.00 41.75 93 ALA A O 1
ATOM 660 N N . SER A 1 94 ? 13.577 -20.205 -15.674 1.00 36.84 94 SER A N 1
ATOM 661 C CA . SER A 1 94 ? 14.051 -21.541 -15.402 1.00 36.84 94 SER A CA 1
ATOM 662 C C . SER A 1 94 ? 13.522 -22.367 -16.568 1.00 36.84 94 SER A C 1
ATOM 664 O O . SER A 1 94 ? 12.550 -23.106 -16.501 1.00 36.84 94 SER A O 1
ATOM 666 N N . SER A 1 95 ? 14.088 -22.081 -17.733 1.00 44.06 95 SER A N 1
ATOM 667 C CA . SER A 1 95 ? 13.747 -22.626 -19.033 1.00 44.06 95 SER A CA 1
ATOM 668 C C . SER A 1 95 ? 15.027 -22.736 -19.847 1.00 44.06 95 SER A C 1
ATOM 670 O O . SER A 1 95 ? 15.078 -22.347 -21.008 1.00 44.06 95 SER A O 1
ATOM 672 N N . ARG A 1 96 ? 16.066 -23.325 -19.242 1.00 50.47 96 ARG A N 1
ATOM 673 C CA . ARG A 1 96 ? 16.675 -24.579 -19.723 1.00 50.47 96 ARG A CA 1
ATOM 674 C C . ARG A 1 96 ? 17.979 -24.866 -18.995 1.00 50.47 96 ARG A C 1
ATOM 676 O O . ARG A 1 96 ? 19.070 -24.579 -19.473 1.00 50.47 96 ARG A O 1
ATOM 683 N N . CYS A 1 97 ? 17.848 -25.666 -17.947 1.00 38.16 97 CYS A N 1
ATOM 684 C CA . CYS A 1 97 ? 18.642 -26.883 -17.888 1.00 38.16 97 CYS A CA 1
ATOM 685 C C . CYS A 1 97 ? 18.384 -27.672 -19.195 1.00 38.16 97 CYS A C 1
ATOM 687 O O . CYS A 1 97 ? 17.419 -28.423 -19.297 1.00 38.16 97 CYS A O 1
ATOM 689 N N . ARG A 1 98 ? 19.143 -27.413 -20.267 1.00 48.75 98 ARG A N 1
ATOM 690 C CA . ARG A 1 98 ? 19.200 -28.301 -21.439 1.00 48.75 98 ARG A CA 1
ATOM 691 C C . ARG A 1 98 ? 20.640 -28.753 -21.586 1.00 48.75 98 ARG A C 1
ATOM 693 O O . ARG A 1 98 ? 21.406 -28.262 -22.406 1.00 48.75 98 ARG A O 1
ATOM 700 N N . SER A 1 99 ? 20.983 -29.656 -20.681 1.00 56.66 99 SER A N 1
ATOM 701 C CA . SER A 1 99 ? 22.111 -30.568 -20.752 1.00 56.66 99 SER A CA 1
ATOM 702 C C . SER A 1 99 ? 22.200 -31.184 -22.157 1.00 56.66 99 SER A C 1
ATOM 704 O O . SER A 1 99 ? 21.188 -31.648 -22.677 1.00 56.66 99 SER A O 1
ATOM 706 N N . ARG A 1 100 ? 23.410 -31.106 -22.725 1.00 41.75 100 ARG A N 1
ATOM 707 C CA . ARG A 1 100 ? 24.080 -31.859 -23.815 1.00 41.75 100 ARG A CA 1
ATOM 708 C C . ARG A 1 100 ? 23.312 -32.990 -24.534 1.00 41.75 100 ARG A C 1
ATOM 710 O O . ARG A 1 100 ? 22.534 -33.716 -23.920 1.00 41.75 100 ARG A O 1
ATOM 717 N N . PRO A 1 101 ? 23.639 -33.224 -25.815 1.00 56.84 101 PRO A N 1
ATOM 718 C CA . PRO A 1 101 ? 24.681 -34.221 -26.127 1.00 56.84 101 PRO A CA 1
ATOM 719 C C . PRO A 1 101 ? 25.988 -33.611 -26.653 1.00 56.84 101 PRO A C 1
ATOM 721 O O . PRO A 1 101 ? 25.925 -32.646 -27.443 1.00 56.84 101 PRO A O 1
#

InterPro domains:
  IPR058333 Domain of unknown function DUF8020 [PF26059] (15-83)

pLDDT: mean 79.5, std 14.44, range [36.84, 92.94]

Secondary structure (DSSP, 8-state):
--EEEEEEE-TTS-EEEEEEETTTTEEEEEEESEEEEE-SSBEEEEETTS-EEE--BSEEE-TTSSEEEEEEEEEEGGGTEEEEEEEEEE-----------

Organism: NCBI:txid37332

Sequence (101 aa):
MQSIRYSAQTPNDLGYSIVRSDADKTVTTTLTGGTFQLAADSVHILDASGAVVSSPPLAMSAEGTDLVVSMNPSIEDNGAKLVAHPAAAEASASSRCRSRP